Protein AF-A0A4S3JRN7-F1 (afdb_monomer_lite)

Radius of gyration: 18.34 Å; chains: 1; bounding box: 48×34×48 Å

Structure (mmCIF, N/CA/C/O backbone):
data_AF-A0A4S3JRN7-F1
#
_entry.id   AF-A0A4S3JRN7-F1
#
loop_
_atom_site.group_PDB
_atom_site.id
_atom_site.type_symbol
_atom_site.label_atom_id
_atom_site.label_alt_id
_atom_site.label_comp_id
_atom_site.label_asym_id
_atom_site.label_entity_id
_atom_site.label_seq_id
_atom_site.pdbx_PDB_ins_code
_atom_site.Cartn_x
_atom_site.Cartn_y
_atom_site.Cartn_z
_atom_site.occupancy
_atom_site.B_iso_or_equiv
_atom_site.auth_seq_id
_atom_site.auth_comp_id
_atom_site.auth_asym_id
_atom_site.auth_atom_id
_atom_site.pdbx_PDB_model_num
ATOM 1 N N . MET A 1 1 ? 34.286 -11.854 -23.865 1.00 34.09 1 MET A N 1
ATOM 2 C CA . MET A 1 1 ? 32.907 -11.784 -23.334 1.00 34.09 1 MET A CA 1
ATOM 3 C C . MET A 1 1 ? 32.694 -10.374 -22.810 1.00 34.09 1 MET A C 1
ATOM 5 O O . MET A 1 1 ? 33.416 -9.972 -21.913 1.00 34.09 1 MET A O 1
ATOM 9 N N . SER A 1 2 ? 31.825 -9.585 -23.447 1.00 33.41 2 SER A N 1
ATOM 10 C CA . SER A 1 2 ? 31.538 -8.204 -23.035 1.00 33.41 2 SER A CA 1
ATOM 11 C C . SER A 1 2 ? 30.475 -8.234 -21.941 1.00 33.41 2 SER A C 1
ATOM 13 O O . SER A 1 2 ? 29.363 -8.705 -22.177 1.00 33.41 2 SER A O 1
ATOM 15 N N . THR A 1 3 ? 30.829 -7.790 -20.738 1.00 37.88 3 THR A N 1
ATOM 16 C CA . THR A 1 3 ? 29.897 -7.632 -19.620 1.00 37.88 3 THR A CA 1
ATOM 17 C C . THR A 1 3 ? 28.878 -6.562 -20.015 1.00 37.88 3 THR A C 1
ATOM 19 O O . THR A 1 3 ? 29.215 -5.380 -20.106 1.00 37.88 3 THR A O 1
ATOM 22 N N . LYS A 1 4 ? 27.638 -6.956 -20.327 1.00 47.91 4 LYS A N 1
ATOM 23 C CA . LYS A 1 4 ? 26.541 -6.006 -20.550 1.00 47.91 4 LYS A CA 1
ATOM 24 C C . LYS A 1 4 ? 26.228 -5.357 -19.202 1.00 47.91 4 LYS A C 1
ATOM 26 O O . LYS A 1 4 ? 25.629 -5.988 -18.342 1.00 47.91 4 LYS A O 1
ATOM 31 N N . HIS A 1 5 ? 26.691 -4.129 -19.006 1.00 52.06 5 HIS A N 1
ATOM 32 C CA . HIS A 1 5 ? 26.377 -3.351 -17.814 1.00 52.06 5 HIS A CA 1
ATOM 33 C C . HIS A 1 5 ? 24.896 -2.956 -17.908 1.00 52.06 5 HIS A C 1
ATOM 35 O O . HIS A 1 5 ? 24.522 -2.228 -18.831 1.00 52.06 5 HIS A O 1
ATOM 41 N N . LYS A 1 6 ? 24.061 -3.503 -17.019 1.00 58.72 6 LYS A N 1
ATOM 42 C CA . LYS A 1 6 ? 22.670 -3.076 -16.823 1.00 58.72 6 LYS A CA 1
ATOM 43 C C . LYS A 1 6 ? 22.641 -2.026 -15.725 1.00 58.72 6 LYS A C 1
ATOM 45 O O . LYS A 1 6 ? 23.369 -2.151 -14.742 1.00 58.72 6 LYS A O 1
ATOM 50 N N . VAL A 1 7 ? 21.818 -1.005 -15.916 1.00 60.91 7 VAL A N 1
ATOM 51 C CA . VAL A 1 7 ? 21.569 0.024 -14.906 1.00 60.91 7 VAL A CA 1
ATOM 52 C C . VAL A 1 7 ? 20.223 -0.291 -14.270 1.00 60.91 7 VAL A C 1
ATOM 54 O O . VAL A 1 7 ? 19.257 -0.555 -14.984 1.00 60.91 7 VAL A O 1
ATOM 57 N N . ILE A 1 8 ? 20.173 -0.307 -12.941 1.00 55.31 8 ILE A N 1
ATOM 58 C CA . ILE A 1 8 ? 18.922 -0.444 -12.195 1.00 55.31 8 ILE A CA 1
ATOM 59 C C . ILE A 1 8 ? 18.670 0.870 -11.495 1.00 55.31 8 ILE A C 1
ATOM 61 O O . ILE A 1 8 ? 19.559 1.388 -10.816 1.00 55.31 8 ILE A O 1
ATOM 65 N N . GLU A 1 9 ? 17.449 1.358 -11.621 1.00 60.16 9 GLU A N 1
ATOM 66 C CA . GLU A 1 9 ? 16.966 2.475 -10.833 1.00 60.16 9 GLU A CA 1
ATOM 67 C C . GLU A 1 9 ? 15.867 2.001 -9.884 1.00 60.16 9 GLU A C 1
ATOM 69 O O . GLU A 1 9 ? 14.934 1.298 -10.287 1.00 60.16 9 GLU A O 1
ATOM 74 N N . VAL A 1 10 ? 16.018 2.359 -8.608 1.00 54.06 10 VAL A N 1
ATOM 75 C CA . VAL A 1 10 ? 15.063 2.036 -7.548 1.00 54.06 10 VAL A CA 1
ATOM 76 C C . VAL A 1 10 ? 14.082 3.189 -7.416 1.00 54.06 10 VAL A C 1
ATOM 78 O O . VAL A 1 10 ? 14.454 4.278 -6.989 1.00 54.06 10 VAL A O 1
ATOM 81 N N . VAL A 1 11 ? 12.824 2.929 -7.757 1.00 55.06 11 VAL A N 1
ATOM 82 C CA . VAL A 1 11 ? 11.706 3.857 -7.597 1.00 55.06 11 VAL A CA 1
ATOM 83 C C . VAL A 1 11 ? 10.932 3.421 -6.353 1.00 55.06 11 VAL A C 1
ATOM 85 O O . VAL A 1 11 ? 10.201 2.432 -6.370 1.00 55.06 11 VAL A O 1
ATOM 88 N N . GLY A 1 12 ? 11.148 4.106 -5.231 1.00 43.53 12 GLY A N 1
ATOM 89 C CA . GLY A 1 12 ? 10.505 3.774 -3.957 1.00 43.53 12 GLY A CA 1
ATOM 90 C C . GLY A 1 12 ? 9.258 4.610 -3.683 1.00 43.53 12 GLY A C 1
ATOM 91 O O . GLY A 1 12 ? 9.249 5.808 -3.948 1.00 43.53 12 GLY A O 1
ATOM 92 N N . ALA A 1 13 ? 8.249 4.015 -3.040 1.00 40.41 13 ALA A N 1
ATOM 93 C CA . ALA A 1 13 ? 7.099 4.740 -2.483 1.00 40.41 13 ALA A CA 1
ATOM 94 C C . ALA A 1 13 ? 7.470 5.741 -1.360 1.00 40.41 13 ALA A C 1
ATOM 96 O O . ALA A 1 13 ? 6.636 6.535 -0.933 1.00 40.41 13 ALA A O 1
ATOM 97 N N . THR A 1 14 ? 8.713 5.722 -0.867 1.00 35.91 14 THR A N 1
ATOM 98 C CA . THR A 1 14 ? 9.258 6.740 0.046 1.00 35.91 14 THR A CA 1
ATOM 99 C C . THR A 1 14 ? 9.708 8.011 -0.669 1.00 35.91 14 THR A C 1
ATOM 101 O O . THR A 1 14 ? 9.800 9.053 -0.023 1.00 35.91 14 THR A O 1
ATOM 104 N N . ASP A 1 15 ? 9.948 7.955 -1.983 1.00 37.47 15 ASP A N 1
ATOM 105 C CA . ASP A 1 15 ? 10.146 9.134 -2.822 1.00 37.47 15 ASP A CA 1
ATOM 106 C C . ASP A 1 15 ? 8.849 9.423 -3.573 1.00 37.47 15 ASP A C 1
ATOM 108 O O . ASP A 1 15 ? 8.682 9.199 -4.770 1.00 37.47 15 ASP A O 1
ATOM 112 N N . ILE A 1 16 ? 7.889 9.905 -2.794 1.00 38.50 16 ILE A N 1
ATOM 113 C CA . ILE A 1 16 ? 6.577 10.376 -3.217 1.00 38.50 16 ILE A CA 1
ATOM 11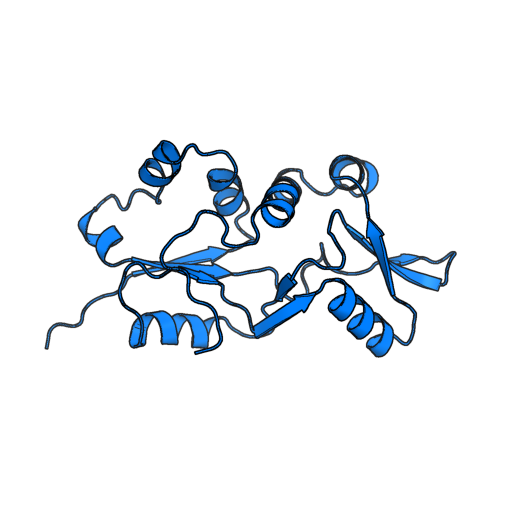4 C C . ILE A 1 16 ? 6.646 11.294 -4.449 1.00 38.50 16 ILE A C 1
ATOM 116 O O . ILE A 1 16 ? 5.719 11.296 -5.253 1.00 38.50 16 ILE A O 1
ATOM 120 N N . LYS A 1 17 ? 7.759 12.009 -4.674 1.00 31.72 17 LYS A N 1
ATOM 121 C CA . LYS A 1 17 ? 7.954 12.806 -5.892 1.00 31.72 17 LYS A CA 1
ATOM 122 C C . LYS A 1 17 ? 7.973 11.957 -7.162 1.00 31.72 17 LYS A C 1
ATOM 124 O O . LYS A 1 17 ? 7.450 12.419 -8.165 1.00 31.72 17 LYS A O 1
ATOM 129 N N . GLY A 1 18 ? 8.503 10.734 -7.125 1.00 37.06 18 GLY A N 1
ATOM 130 C CA . GLY A 1 18 ? 8.520 9.816 -8.270 1.00 37.06 18 GLY A CA 1
ATOM 131 C C . GLY A 1 18 ? 7.151 9.214 -8.606 1.00 37.06 18 GLY A C 1
ATOM 132 O O . GLY A 1 18 ? 6.898 8.888 -9.766 1.00 37.06 18 GLY A O 1
ATOM 133 N N . LEU A 1 19 ? 6.255 9.105 -7.617 1.00 35.16 19 LEU A N 1
ATOM 134 C CA . LEU A 1 19 ? 4.866 8.673 -7.820 1.00 35.16 19 LEU A CA 1
ATOM 135 C C . LEU A 1 19 ? 3.962 9.854 -8.230 1.00 35.16 19 LEU A C 1
ATOM 137 O O . LEU A 1 19 ? 3.162 9.731 -9.154 1.00 35.16 19 LEU A O 1
ATOM 141 N N . LEU A 1 20 ? 4.149 11.020 -7.599 1.00 33.53 20 LEU A N 1
ATOM 142 C CA . LEU A 1 20 ? 3.436 12.273 -7.880 1.00 33.53 20 LEU A CA 1
ATOM 143 C C . LEU A 1 20 ? 3.724 12.846 -9.269 1.00 33.53 20 LEU A C 1
ATOM 145 O O . LEU A 1 20 ? 2.812 13.365 -9.904 1.00 33.53 20 LEU A O 1
ATOM 149 N N . PHE A 1 21 ? 4.964 12.745 -9.764 1.00 32.78 21 PHE A N 1
ATOM 150 C CA . PHE A 1 21 ? 5.308 13.224 -11.111 1.00 32.78 21 PHE A CA 1
ATOM 151 C C . PHE A 1 21 ? 4.545 12.477 -12.214 1.00 32.78 21 PHE A C 1
ATOM 153 O O . PHE A 1 21 ? 4.363 13.008 -13.303 1.00 32.78 21 PHE A O 1
ATOM 160 N N . ARG A 1 22 ? 4.086 11.248 -11.944 1.00 41.66 22 ARG A N 1
ATOM 161 C CA . ARG A 1 22 ? 3.496 10.359 -12.956 1.00 41.66 22 ARG A CA 1
ATOM 162 C C . ARG A 1 22 ? 1.969 10.330 -12.949 1.00 41.66 22 ARG A C 1
ATOM 164 O O . ARG A 1 22 ? 1.385 9.988 -13.967 1.00 41.66 22 ARG A O 1
ATOM 171 N N . ALA A 1 23 ? 1.328 10.742 -11.855 1.00 34.50 23 ALA A N 1
ATOM 172 C CA . ALA A 1 23 ? -0.133 10.761 -11.725 1.00 34.50 23 ALA A CA 1
ATOM 173 C C . ALA A 1 23 ? -0.820 11.968 -12.411 1.00 34.50 23 ALA A C 1
ATOM 175 O O . ALA A 1 23 ? -2.044 12.059 -12.395 1.00 34.50 23 ALA A O 1
ATOM 176 N N . GLY A 1 24 ? -0.058 12.892 -13.014 1.00 33.66 24 GLY A N 1
ATOM 177 C CA . GLY A 1 24 ? -0.583 14.087 -13.696 1.00 33.66 24 GLY A CA 1
ATOM 178 C C . GLY A 1 24 ? -0.009 14.347 -15.092 1.00 33.66 24 GLY A C 1
ATOM 179 O O . GLY A 1 24 ? -0.160 15.453 -15.607 1.00 33.66 24 GLY A O 1
ATOM 180 N N . ALA A 1 25 ? 0.675 13.374 -15.691 1.00 29.92 25 ALA A N 1
ATOM 181 C CA . ALA A 1 25 ? 1.346 13.534 -16.974 1.00 29.92 25 ALA A CA 1
ATOM 182 C C . ALA A 1 25 ? 0.490 12.968 -18.122 1.00 29.92 25 ALA A C 1
ATOM 184 O O . ALA A 1 25 ? 0.142 11.789 -18.109 1.00 29.92 25 ALA A O 1
ATOM 185 N N . ASP A 1 26 ? 0.199 13.804 -19.129 1.00 31.61 26 ASP A N 1
ATOM 186 C CA . ASP A 1 26 ? -0.114 13.355 -20.496 1.00 31.61 26 ASP A CA 1
ATOM 187 C C . ASP A 1 26 ? 0.899 12.270 -20.918 1.00 31.61 26 ASP A C 1
ATOM 189 O O . ASP A 1 26 ? 2.066 12.333 -20.520 1.00 31.61 26 ASP A O 1
ATOM 193 N N . GLU A 1 27 ? 0.513 11.308 -21.762 1.00 36.59 27 GLU A N 1
ATOM 194 C CA . GLU A 1 27 ? 1.453 10.312 -22.323 1.00 36.59 27 GLU A CA 1
ATOM 195 C C . GLU A 1 27 ? 2.719 10.976 -22.921 1.00 36.59 27 GLU A C 1
ATOM 197 O O . GLU A 1 27 ? 3.823 10.450 -22.785 1.00 36.59 27 GLU A O 1
ATOM 202 N N . GLU A 1 28 ? 2.597 12.193 -23.473 1.00 32.84 28 GLU A N 1
ATOM 203 C CA . GLU A 1 28 ? 3.723 13.014 -23.958 1.00 32.84 28 GLU A CA 1
ATOM 204 C C . GLU A 1 28 ? 4.667 13.534 -22.850 1.00 32.84 28 GLU A C 1
ATOM 206 O O . GLU A 1 28 ? 5.851 13.779 -23.101 1.00 32.84 28 GLU A O 1
ATOM 211 N N . ALA A 1 29 ? 4.180 13.719 -21.622 1.00 30.06 29 ALA A N 1
ATOM 212 C CA . ALA A 1 29 ? 4.989 14.120 -20.470 1.00 30.06 29 ALA A CA 1
ATOM 213 C C . ALA A 1 29 ? 5.689 12.913 -19.813 1.00 30.06 29 ALA A C 1
ATOM 215 O O . ALA A 1 29 ? 6.834 13.039 -19.375 1.00 30.06 29 ALA A O 1
ATOM 216 N N . LEU A 1 30 ? 5.072 11.724 -19.852 1.00 35.34 30 LEU A N 1
ATOM 217 C CA . LEU A 1 30 ? 5.679 10.455 -19.417 1.00 35.34 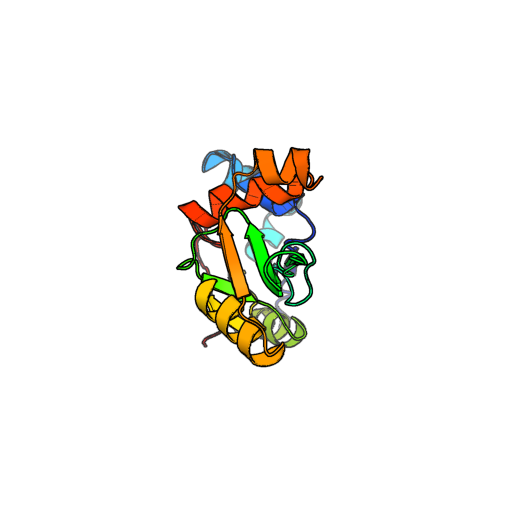30 LEU A CA 1
ATOM 218 C C . LEU A 1 30 ? 6.905 10.060 -20.262 1.00 35.34 30 LEU A C 1
ATOM 220 O O . LEU A 1 30 ? 7.886 9.556 -19.710 1.00 35.34 30 LEU A O 1
ATOM 224 N N . GLU A 1 31 ? 6.904 10.342 -21.570 1.00 35.91 31 GLU A N 1
ATOM 225 C CA . GLU A 1 31 ? 8.091 10.166 -22.425 1.00 35.91 31 GLU A CA 1
ATOM 226 C C . GLU A 1 31 ? 9.165 11.251 -22.209 1.00 35.91 31 GLU A C 1
ATOM 228 O O . GLU A 1 31 ? 10.355 10.990 -22.409 1.00 35.91 31 GLU A O 1
ATOM 233 N N . ARG A 1 32 ? 8.781 12.460 -21.769 1.00 35.62 32 ARG A N 1
ATOM 234 C CA . ARG A 1 32 ? 9.721 13.566 -21.492 1.00 35.62 32 ARG A CA 1
ATOM 235 C C . ARG A 1 32 ? 10.411 13.476 -20.134 1.00 35.62 32 ARG A C 1
ATOM 237 O O . ARG A 1 32 ? 11.480 14.068 -19.989 1.00 35.62 32 ARG A O 1
ATOM 244 N N . GLU A 1 33 ? 9.827 12.767 -19.169 1.00 38.75 33 GLU A N 1
ATOM 245 C CA . GLU A 1 33 ? 10.287 12.742 -17.773 1.00 38.75 33 GLU A CA 1
ATOM 246 C C . GLU A 1 33 ? 10.505 11.328 -17.213 1.00 38.75 33 GLU A C 1
ATOM 248 O O . GLU A 1 33 ? 10.471 11.093 -16.002 1.00 38.75 33 GLU A O 1
ATOM 253 N N . ALA A 1 34 ? 10.896 10.378 -18.072 1.00 43.91 34 ALA A N 1
ATOM 254 C CA . ALA A 1 34 ? 11.973 9.490 -17.633 1.00 43.91 34 ALA A CA 1
ATOM 255 C C . ALA A 1 34 ? 13.080 10.401 -17.066 1.00 43.91 34 ALA A C 1
ATOM 257 O O . ALA A 1 34 ? 13.346 11.429 -17.705 1.00 43.91 34 ALA A O 1
ATOM 258 N N . PRO A 1 35 ? 13.699 10.103 -15.899 1.00 44.84 35 PRO A N 1
ATOM 259 C CA . PRO A 1 35 ? 14.836 10.897 -15.438 1.00 44.84 35 PRO A CA 1
ATOM 260 C C . PRO A 1 35 ? 15.725 11.050 -16.659 1.00 44.84 35 PRO A C 1
ATOM 262 O O . PRO A 1 35 ? 15.932 10.033 -17.338 1.00 44.84 35 PRO A O 1
ATOM 265 N N . PRO A 1 36 ? 16.115 12.276 -17.055 1.00 44.81 36 PRO A N 1
ATOM 266 C CA . PRO A 1 36 ? 16.926 12.424 -18.233 1.00 44.81 36 PRO A CA 1
ATOM 267 C C . PRO A 1 36 ? 18.173 11.633 -17.896 1.00 44.81 36 PRO A C 1
ATOM 269 O O . PRO A 1 36 ? 19.050 12.090 -17.167 1.00 44.81 36 PRO A O 1
ATOM 272 N N . PHE A 1 37 ? 18.253 10.403 -18.397 1.00 52.03 37 PHE A N 1
ATOM 273 C CA . PHE A 1 37 ? 19.526 9.810 -18.641 1.00 52.03 37 PHE A CA 1
ATOM 274 C C . PHE A 1 37 ? 20.088 10.827 -19.607 1.00 52.03 37 PHE A C 1
ATOM 276 O O . PHE A 1 37 ? 19.723 10.852 -20.782 1.00 52.03 37 PHE A O 1
ATOM 283 N N . GLU A 1 38 ? 20.947 11.702 -19.087 1.00 51.91 38 GLU A N 1
ATOM 284 C CA . GLU A 1 38 ? 21.663 12.708 -19.867 1.00 51.91 38 GLU A CA 1
ATOM 285 C C . GLU A 1 38 ? 22.389 12.032 -21.054 1.00 51.91 38 GLU A C 1
ATOM 287 O O . GLU A 1 38 ? 22.852 12.680 -21.987 1.00 51.91 38 GLU A O 1
ATOM 292 N N . GLN A 1 39 ? 22.433 10.693 -21.039 1.00 58.38 39 GLN A N 1
ATOM 293 C CA . GLN A 1 39 ? 22.840 9.775 -22.079 1.00 58.38 39 GLN A CA 1
ATOM 294 C C . GLN A 1 39 ? 21.682 8.827 -22.496 1.00 58.38 39 GLN A C 1
ATOM 296 O O . GLN A 1 39 ? 21.471 7.794 -21.855 1.00 58.38 39 GLN A O 1
ATOM 301 N N . PRO A 1 40 ? 21.010 9.066 -23.638 1.00 67.44 40 PRO A N 1
ATOM 302 C CA . PRO A 1 40 ? 19.972 8.183 -24.202 1.00 67.44 40 PRO A CA 1
ATOM 303 C C . PRO A 1 40 ? 20.416 6.727 -24.440 1.00 67.44 40 PRO A C 1
ATOM 305 O O . PRO A 1 40 ? 19.609 5.809 -24.527 1.00 67.44 40 PRO A O 1
ATOM 308 N N . ALA A 1 41 ? 21.724 6.483 -24.532 1.00 70.31 41 ALA A N 1
ATOM 309 C CA . ALA A 1 41 ? 22.274 5.134 -24.637 1.00 70.31 41 ALA A CA 1
ATOM 310 C C . ALA A 1 41 ? 22.176 4.325 -23.325 1.00 70.31 41 ALA A C 1
ATOM 312 O O . ALA A 1 41 ? 22.299 3.097 -23.357 1.00 70.31 41 ALA A O 1
ATOM 313 N N . LEU A 1 42 ? 21.999 4.993 -22.177 1.00 65.81 42 LEU A N 1
ATOM 314 C CA . LEU A 1 42 ? 21.817 4.359 -20.869 1.00 65.81 42 LEU A CA 1
ATOM 315 C C . LEU A 1 42 ? 20.352 4.021 -20.596 1.00 65.81 42 LEU A C 1
ATOM 317 O O . LEU A 1 42 ? 20.095 2.951 -20.051 1.00 65.81 42 LEU A O 1
ATOM 321 N N . SER A 1 43 ? 19.403 4.850 -21.045 1.00 66.94 43 SER A N 1
ATOM 322 C CA . SER A 1 43 ? 17.968 4.565 -20.887 1.00 66.94 43 SER A CA 1
ATOM 323 C C . SER A 1 43 ? 17.564 3.266 -21.592 1.00 66.94 43 SER A C 1
ATOM 325 O O . SER A 1 43 ? 16.827 2.460 -21.038 1.00 66.94 43 SER A O 1
ATOM 327 N N . GLN A 1 44 ? 18.160 2.977 -22.754 1.00 75.25 44 GLN A N 1
ATOM 328 C CA . GLN A 1 44 ? 17.973 1.710 -23.480 1.00 75.25 44 GLN A CA 1
ATOM 329 C C . GLN A 1 44 ? 18.533 0.475 -22.747 1.00 75.25 44 GLN A C 1
ATOM 331 O O . GLN A 1 44 ? 18.311 -0.658 -23.173 1.00 75.25 44 GLN A O 1
ATOM 336 N N . LYS A 1 45 ? 19.309 0.673 -21.676 1.00 80.81 45 LYS A N 1
ATOM 337 C CA . LYS A 1 45 ? 19.915 -0.387 -20.854 1.00 80.81 45 LYS A CA 1
ATOM 338 C C . LYS A 1 45 ? 19.363 -0.415 -19.426 1.00 80.81 45 LYS A C 1
ATOM 340 O O . LYS A 1 45 ? 19.849 -1.217 -18.622 1.00 80.81 45 LYS A O 1
ATOM 345 N N . ALA A 1 46 ? 18.403 0.454 -19.122 1.00 80.69 46 ALA A N 1
ATOM 346 C CA . ALA A 1 46 ? 17.840 0.609 -17.796 1.00 80.69 46 ALA A CA 1
ATOM 347 C C . ALA A 1 46 ? 16.647 -0.325 -17.590 1.00 80.69 46 ALA A C 1
ATOM 349 O O . ALA A 1 46 ? 15.839 -0.522 -18.496 1.00 80.69 46 ALA A O 1
ATOM 350 N N . SER A 1 47 ? 16.535 -0.865 -16.384 1.00 86.31 47 SER A N 1
ATOM 351 C CA . SER A 1 47 ? 15.314 -1.486 -15.870 1.00 86.31 47 SER A CA 1
ATOM 352 C C . SER A 1 47 ? 14.946 -0.809 -14.552 1.00 86.31 47 SER A C 1
ATOM 354 O O . SER A 1 47 ? 15.820 -0.300 -13.844 1.00 86.31 47 SER A O 1
ATOM 356 N N . PHE A 1 48 ? 13.658 -0.800 -14.221 1.00 85.06 48 PHE A N 1
ATOM 357 C CA . PHE A 1 48 ? 13.134 -0.082 -13.061 1.00 85.06 48 PHE A CA 1
ATOM 358 C C . PHE A 1 48 ? 12.528 -1.057 -12.067 1.00 85.06 48 PHE A C 1
ATOM 360 O O . PHE A 1 48 ? 11.779 -1.952 -12.455 1.00 85.06 48 PHE A O 1
ATOM 367 N N . ILE A 1 49 ? 12.819 -0.857 -10.788 1.00 85.88 49 ILE A N 1
ATOM 368 C CA . ILE 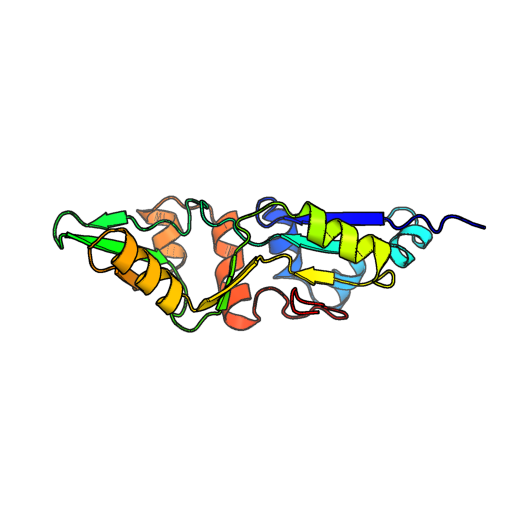A 1 49 ? 12.163 -1.579 -9.702 1.00 85.88 49 ILE A CA 1
ATOM 369 C C . ILE A 1 49 ? 11.284 -0.608 -8.915 1.00 85.88 49 ILE A C 1
ATOM 371 O O . ILE A 1 49 ? 11.743 0.450 -8.497 1.00 85.88 49 ILE A O 1
ATOM 375 N N . TYR A 1 50 ? 10.020 -0.972 -8.744 1.00 86.75 50 TYR A N 1
ATOM 376 C CA . TYR A 1 50 ? 8.996 -0.229 -8.024 1.00 86.75 50 TYR A CA 1
ATOM 377 C C . TYR A 1 50 ? 8.813 -0.898 -6.674 1.00 86.75 50 TYR A C 1
ATOM 379 O O . TYR A 1 50 ? 8.344 -2.034 -6.602 1.00 86.75 50 TYR A O 1
ATOM 387 N N . VAL A 1 51 ? 9.228 -0.215 -5.612 1.00 86.25 51 VAL A N 1
ATOM 388 C CA . VAL A 1 51 ? 9.186 -0.767 -4.258 1.00 86.25 51 VAL A CA 1
ATOM 389 C C . VAL A 1 51 ? 7.903 -0.290 -3.572 1.00 86.25 51 VAL A C 1
ATOM 391 O O . VAL A 1 51 ? 7.759 0.916 -3.333 1.00 86.25 51 VAL A O 1
ATOM 394 N N . PRO A 1 52 ? 6.964 -1.204 -3.273 1.00 83.75 52 PRO A N 1
ATOM 395 C CA . PRO A 1 52 ? 5.722 -0.883 -2.598 1.00 83.75 52 PRO A CA 1
ATOM 396 C C . PRO A 1 52 ? 5.971 -0.553 -1.116 1.00 83.75 52 PRO A C 1
ATOM 398 O O . PRO A 1 52 ? 7.092 -0.688 -0.612 1.00 83.75 52 PRO A O 1
ATOM 401 N N . PRO A 1 53 ? 4.932 -0.120 -0.382 1.00 79.12 53 PRO A N 1
ATOM 402 C CA . PRO A 1 53 ? 5.007 0.025 1.064 1.00 79.12 53 PRO A CA 1
ATOM 403 C C . PRO A 1 53 ? 5.504 -1.251 1.757 1.00 79.12 53 PRO A C 1
ATOM 405 O O . PRO A 1 53 ? 5.098 -2.364 1.419 1.00 79.12 53 PRO A O 1
ATOM 408 N N . ASN A 1 54 ? 6.354 -1.082 2.771 1.00 81.12 54 ASN A N 1
ATOM 409 C CA . ASN A 1 54 ? 6.707 -2.185 3.658 1.00 81.12 54 ASN A CA 1
ATOM 410 C C . ASN A 1 54 ? 5.578 -2.470 4.661 1.00 81.12 54 ASN A C 1
ATOM 412 O O . ASN A 1 54 ? 4.755 -1.600 4.961 1.00 81.12 54 ASN A O 1
ATOM 416 N N . ALA A 1 55 ? 5.559 -3.683 5.217 1.00 80.06 55 ALA A N 1
ATOM 417 C CA . ALA A 1 55 ? 4.531 -4.113 6.173 1.00 80.06 55 ALA A CA 1
ATOM 418 C C . ALA A 1 55 ? 4.461 -3.265 7.461 1.00 80.06 55 ALA A C 1
ATOM 420 O O . ALA A 1 55 ? 3.475 -3.322 8.194 1.00 80.06 55 ALA A O 1
ATOM 421 N N . THR A 1 56 ? 5.506 -2.488 7.754 1.00 81.62 56 THR A N 1
ATOM 422 C CA . THR A 1 56 ? 5.604 -1.620 8.934 1.00 81.62 56 THR A CA 1
ATOM 423 C C . THR A 1 56 ? 5.325 -0.149 8.622 1.00 81.62 56 THR A C 1
ATOM 425 O O . THR A 1 56 ? 5.516 0.700 9.495 1.00 81.62 56 THR A O 1
ATOM 428 N N . ASN A 1 57 ? 4.862 0.171 7.409 1.00 82.75 57 ASN A N 1
ATOM 429 C CA . ASN A 1 57 ? 4.581 1.540 7.005 1.00 82.75 57 ASN A CA 1
ATOM 430 C C . ASN A 1 57 ? 3.468 2.125 7.899 1.00 82.75 57 ASN A C 1
ATOM 432 O O . ASN A 1 57 ? 2.353 1.596 7.896 1.00 82.75 57 ASN A O 1
ATOM 436 N N . PRO A 1 58 ? 3.734 3.230 8.626 1.00 82.62 58 PRO A N 1
ATOM 437 C CA . PRO A 1 58 ? 2.785 3.821 9.567 1.00 82.62 58 PRO A CA 1
ATOM 438 C C . PRO A 1 58 ? 1.426 4.180 8.967 1.00 82.62 58 PRO A C 1
ATOM 440 O O . PRO A 1 58 ? 0.433 4.140 9.685 1.00 82.62 58 PRO A O 1
ATOM 443 N N . LEU A 1 59 ? 1.369 4.503 7.668 1.00 83.69 59 LEU A N 1
ATOM 444 C CA . LEU A 1 59 ? 0.114 4.810 6.982 1.00 83.69 59 LEU A CA 1
ATOM 445 C C . LEU A 1 59 ? -0.855 3.622 7.027 1.00 83.69 59 LEU A C 1
ATOM 447 O O . LEU A 1 59 ? -2.056 3.814 7.170 1.00 83.69 59 LEU A O 1
ATOM 451 N N . PHE A 1 60 ? -0.332 2.398 6.949 1.00 84.50 60 PHE A N 1
ATOM 452 C CA . PHE A 1 60 ? -1.119 1.168 6.889 1.00 84.50 60 PHE A CA 1
ATOM 453 C C . PHE A 1 60 ? -1.183 0.433 8.233 1.00 84.50 60 PHE A C 1
ATOM 455 O O . PHE A 1 60 ? -1.609 -0.717 8.274 1.00 84.50 60 PHE A O 1
ATOM 462 N N . LEU A 1 61 ? -0.780 1.065 9.342 1.00 87.50 61 LEU A N 1
ATOM 463 C CA . LEU A 1 61 ? -0.926 0.478 10.674 1.00 87.50 61 LEU A CA 1
ATOM 464 C C . LEU A 1 61 ? -2.286 0.841 11.287 1.00 87.50 61 LEU A C 1
ATOM 466 O O . LEU A 1 61 ? -2.688 2.007 11.258 1.00 87.50 61 LEU A O 1
ATOM 470 N N . PRO A 1 62 ? -3.002 -0.122 11.892 1.00 91.00 62 PRO A N 1
ATOM 471 C CA . PRO A 1 62 ? -4.280 0.169 12.512 1.00 91.00 62 PRO A CA 1
ATOM 472 C C . PRO A 1 62 ? -4.110 0.900 13.843 1.00 91.00 62 PRO A C 1
ATOM 474 O O . PRO A 1 62 ? -3.201 0.623 14.627 1.00 91.00 62 PRO A O 1
ATOM 477 N N . THR A 1 63 ? -5.070 1.762 14.162 1.00 90.81 63 THR A N 1
ATOM 478 C CA . THR A 1 63 ? -5.171 2.396 15.481 1.00 90.81 63 THR A CA 1
ATOM 479 C C . THR A 1 63 ? -6.165 1.639 16.355 1.00 90.81 63 THR A C 1
ATOM 481 O O . THR A 1 63 ? -7.227 1.226 15.891 1.00 90.81 63 THR A O 1
ATOM 484 N N . LEU A 1 64 ? -5.846 1.440 17.638 1.00 91.56 64 LEU A N 1
ATOM 485 C CA . LEU A 1 64 ? -6.801 0.865 18.585 1.00 91.56 64 LEU A CA 1
ATOM 486 C C . LEU A 1 64 ? -7.828 1.927 18.991 1.00 91.56 64 LEU A C 1
ATOM 488 O O . LEU A 1 64 ? -7.495 2.894 19.677 1.00 91.56 64 LEU A O 1
ATOM 492 N N . ASN A 1 65 ? -9.090 1.710 18.640 1.00 91.69 65 ASN A N 1
ATOM 493 C CA . ASN A 1 65 ? -10.185 2.542 19.111 1.00 91.69 65 ASN A CA 1
ATOM 494 C C . ASN A 1 65 ? -10.581 2.117 20.533 1.00 91.69 65 ASN A C 1
ATOM 496 O O . ASN A 1 65 ? -11.128 1.034 20.751 1.00 91.69 65 ASN A O 1
ATOM 500 N N . ALA A 1 66 ? -10.310 2.976 21.517 1.00 91.44 66 ALA A N 1
ATOM 501 C CA . ALA A 1 66 ? -10.573 2.685 22.927 1.00 91.44 66 ALA A CA 1
ATOM 502 C C . ALA A 1 66 ? -12.069 2.528 23.257 1.00 91.44 66 ALA A C 1
ATOM 504 O O . ALA A 1 66 ? -12.410 1.804 24.189 1.00 91.44 66 ALA A O 1
ATOM 505 N N . ALA A 1 67 ? -12.960 3.172 22.497 1.00 92.56 67 ALA A N 1
ATOM 506 C CA . ALA A 1 67 ? -14.401 3.097 22.727 1.00 92.56 67 ALA A CA 1
ATOM 507 C C . ALA A 1 67 ? -15.000 1.777 22.225 1.00 92.56 67 ALA A C 1
ATOM 509 O O . ALA A 1 67 ? -15.899 1.224 22.854 1.00 92.56 67 ALA A O 1
ATOM 510 N N . THR A 1 68 ? -14.506 1.263 21.095 1.00 89.62 68 THR A N 1
ATOM 511 C CA . THR A 1 68 ? -15.018 0.025 20.483 1.00 89.62 68 THR A CA 1
ATOM 512 C C . THR A 1 68 ? -14.185 -1.207 20.839 1.00 89.62 68 THR A C 1
ATOM 514 O O . THR A 1 68 ? -14.655 -2.334 20.677 1.00 89.62 68 THR A O 1
ATOM 517 N N . GLY A 1 69 ? -12.951 -1.009 21.310 1.00 90.88 69 GLY A N 1
ATOM 518 C CA . GLY A 1 69 ? -11.975 -2.064 21.575 1.00 90.88 69 GLY A CA 1
ATOM 519 C C . GLY A 1 69 ? -11.423 -2.734 20.311 1.00 90.88 69 GLY A C 1
ATOM 520 O O . GLY A 1 69 ? -10.809 -3.795 20.422 1.00 90.88 69 GLY A O 1
ATOM 521 N N . ARG A 1 70 ? -11.655 -2.154 19.126 1.00 92.44 70 ARG A N 1
ATOM 522 C CA . ARG A 1 70 ? -11.288 -2.721 17.818 1.00 92.44 70 ARG A CA 1
ATOM 523 C C . ARG A 1 70 ? -10.113 -1.981 17.196 1.00 92.44 70 ARG A C 1
ATOM 525 O O . ARG A 1 70 ? -9.903 -0.801 17.467 1.00 92.44 70 ARG A O 1
ATOM 532 N N . TYR A 1 71 ? -9.378 -2.684 16.346 1.00 94.56 71 TYR A N 1
ATOM 533 C CA . TYR A 1 71 ? -8.377 -2.073 15.482 1.00 94.56 71 TYR A CA 1
ATOM 534 C C . TYR A 1 71 ? -9.056 -1.452 14.261 1.00 94.56 71 TYR A C 1
ATOM 536 O O . TYR A 1 71 ? -9.890 -2.087 13.616 1.00 94.56 71 TYR A O 1
ATOM 544 N N . GLU A 1 72 ? -8.713 -0.208 13.951 1.00 93.94 72 GLU A N 1
ATOM 545 C CA . GLU A 1 72 ? -9.289 0.553 12.847 1.00 93.94 72 GLU A CA 1
ATOM 546 C C . GLU A 1 72 ? -8.180 0.997 11.892 1.00 93.94 72 GLU A C 1
ATOM 548 O O . GLU A 1 72 ? -7.261 1.722 12.274 1.00 93.94 72 GLU A O 1
ATOM 553 N N . PHE A 1 73 ? -8.275 0.541 10.646 1.00 92.69 73 PHE A N 1
ATOM 554 C CA . PHE A 1 73 ? -7.512 1.060 9.518 1.00 92.69 73 PHE A CA 1
ATOM 555 C C . PHE A 1 73 ? -8.298 2.241 8.958 1.00 92.69 73 PHE A C 1
ATOM 557 O O . PHE A 1 73 ? -9.393 2.043 8.436 1.00 92.69 73 PHE A O 1
ATOM 564 N N . ILE A 1 74 ? -7.794 3.463 9.115 1.00 92.81 74 ILE A N 1
ATOM 565 C CA . ILE A 1 74 ? -8.503 4.679 8.698 1.00 92.81 74 ILE A CA 1
ATOM 566 C C . ILE A 1 74 ? -7.852 5.190 7.417 1.00 92.81 74 ILE A C 1
ATOM 568 O O . ILE A 1 74 ? -6.853 5.904 7.460 1.00 92.81 74 ILE A O 1
ATOM 572 N N . LEU A 1 75 ? -8.382 4.755 6.278 1.00 90.50 75 LEU A N 1
ATOM 573 C CA . LEU A 1 75 ? -7.747 4.915 4.972 1.00 90.50 75 LEU A CA 1
ATOM 574 C C . LEU A 1 75 ? -8.790 5.167 3.890 1.00 90.50 75 LEU A C 1
ATOM 576 O O . LEU A 1 75 ? -9.903 4.653 3.961 1.00 90.50 75 LEU A O 1
ATOM 580 N N . ARG A 1 76 ? -8.402 5.890 2.841 1.00 90.06 76 ARG A N 1
ATOM 581 C CA . ARG A 1 76 ? -9.141 5.916 1.579 1.00 90.06 76 ARG A CA 1
ATOM 582 C C . ARG A 1 76 ? -8.685 4.742 0.719 1.00 90.06 76 ARG A C 1
ATOM 584 O O . ARG A 1 76 ? -7.791 4.926 -0.091 1.00 90.06 76 ARG A O 1
ATOM 591 N N . LEU A 1 77 ? -9.246 3.553 0.919 1.00 87.88 77 LEU A N 1
ATOM 592 C CA . LEU A 1 77 ? -8.990 2.368 0.091 1.00 87.88 77 LEU A CA 1
ATOM 593 C C . LEU A 1 77 ? -10.267 1.529 -0.018 1.00 87.88 77 LEU A C 1
ATOM 595 O O . LEU A 1 77 ? -11.082 1.533 0.903 1.00 87.88 77 LEU A O 1
ATOM 599 N N . SER A 1 78 ? -10.406 0.769 -1.106 1.00 87.25 78 SER A N 1
ATOM 600 C CA . SER A 1 78 ? -11.394 -0.313 -1.175 1.00 87.25 78 SER A CA 1
ATOM 601 C C . SER A 1 78 ? -10.868 -1.552 -0.449 1.00 87.25 78 SER A C 1
ATOM 603 O O . SER A 1 78 ? -9.666 -1.812 -0.442 1.00 87.25 78 SER A O 1
ATOM 605 N N . LYS A 1 79 ? -11.773 -2.347 0.125 1.00 89.50 79 LYS A N 1
ATOM 606 C CA . LYS A 1 79 ? -11.447 -3.650 0.727 1.00 89.50 79 LYS A CA 1
ATOM 607 C 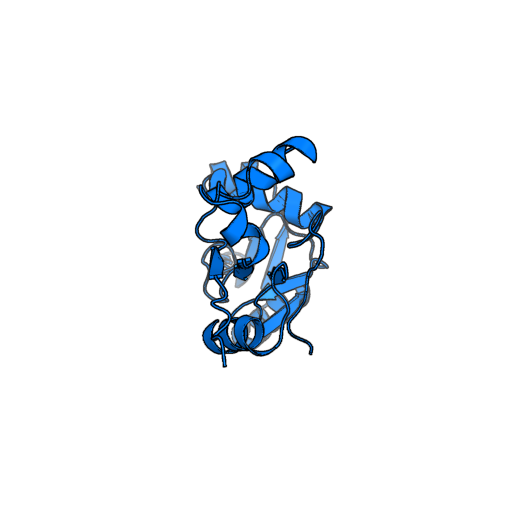C . LYS A 1 79 ? -10.893 -4.660 -0.275 1.00 89.50 79 LYS A C 1
ATOM 609 O O . LYS A 1 79 ? -10.066 -5.486 0.099 1.00 89.50 79 LYS A O 1
ATOM 614 N N . ASP A 1 80 ? -11.347 -4.549 -1.518 1.00 90.75 80 ASP A N 1
ATOM 615 C CA . ASP A 1 80 ? -11.006 -5.461 -2.609 1.00 90.75 80 ASP A CA 1
ATOM 616 C C . ASP A 1 80 ? -9.727 -5.028 -3.343 1.00 90.75 80 ASP A C 1
ATOM 618 O O . ASP A 1 80 ? -9.332 -5.660 -4.317 1.00 90.75 80 ASP A O 1
ATOM 622 N N . LEU A 1 81 ? -9.094 -3.923 -2.924 1.00 90.25 81 LEU A N 1
ATOM 623 C CA . LEU A 1 81 ? -7.849 -3.477 -3.534 1.00 90.25 81 LEU A CA 1
ATOM 624 C C . LEU A 1 81 ? -6.709 -4.415 -3.131 1.00 90.25 81 LEU A C 1
ATOM 626 O O . LEU A 1 81 ? -6.421 -4.567 -1.942 1.00 90.25 81 LEU A O 1
ATOM 630 N N . ASP A 1 82 ? -6.021 -4.960 -4.129 1.00 91.44 82 ASP A N 1
ATOM 631 C CA . ASP A 1 82 ? -4.799 -5.727 -3.931 1.00 91.44 82 ASP A CA 1
ATOM 632 C C . ASP A 1 82 ? -3.621 -4.803 -3.601 1.00 91.44 82 ASP A C 1
ATOM 634 O O . ASP A 1 82 ? -3.214 -3.939 -4.383 1.00 91.44 82 ASP A O 1
ATOM 638 N N . MET A 1 83 ? -3.059 -5.010 -2.416 1.00 89.81 83 MET A N 1
ATOM 639 C CA . MET A 1 83 ? -1.923 -4.273 -1.890 1.00 89.81 83 MET A CA 1
ATOM 640 C C . MET A 1 83 ? -0.651 -5.118 -2.032 1.00 89.81 83 MET A C 1
ATOM 642 O O . MET A 1 83 ? -0.541 -6.171 -1.394 1.00 89.81 83 MET A O 1
ATOM 646 N N . PRO A 1 84 ? 0.331 -4.680 -2.839 1.00 90.88 84 PRO A N 1
ATOM 647 C CA . PRO A 1 84 ? 1.659 -5.264 -2.846 1.00 90.88 84 PRO A CA 1
ATOM 648 C C . PRO A 1 84 ? 2.362 -4.897 -1.536 1.00 90.88 84 PRO A C 1
ATOM 650 O O . PRO A 1 84 ? 2.389 -3.733 -1.135 1.00 90.88 84 PRO A O 1
ATOM 653 N N . ILE A 1 85 ? 2.937 -5.890 -0.865 1.00 87.31 85 ILE A N 1
ATOM 654 C CA . ILE A 1 85 ? 3.654 -5.719 0.398 1.00 87.31 85 ILE A CA 1
ATOM 655 C C . ILE A 1 85 ? 5.044 -6.320 0.249 1.00 87.31 85 ILE A C 1
ATOM 657 O O . ILE A 1 85 ? 5.194 -7.486 -0.122 1.00 87.31 85 ILE A O 1
ATOM 661 N N . ILE A 1 86 ? 6.059 -5.525 0.584 1.00 84.00 86 ILE A N 1
ATOM 662 C CA . ILE A 1 86 ? 7.424 -6.016 0.775 1.00 84.00 86 ILE A CA 1
ATOM 663 C C . ILE A 1 86 ? 7.678 -6.229 2.276 1.00 84.00 86 ILE A C 1
ATOM 665 O O . ILE A 1 86 ? 7.444 -5.339 3.103 1.00 84.00 86 ILE A O 1
ATOM 669 N N . VAL A 1 87 ? 8.095 -7.436 2.642 1.00 70.75 87 VAL A N 1
ATOM 670 C CA . VAL A 1 87 ? 8.378 -7.852 4.024 1.00 70.75 87 VAL A CA 1
ATOM 671 C C . VAL A 1 87 ? 9.877 -8.081 4.207 1.00 70.75 87 VAL A C 1
ATOM 673 O O . VAL A 1 87 ? 10.431 -7.713 5.244 1.00 70.75 87 VAL A O 1
ATOM 676 N N . GLU A 1 88 ? 10.533 -8.652 3.200 1.00 76.31 88 GLU A N 1
ATOM 677 C CA . GLU A 1 88 ? 11.957 -8.964 3.187 1.00 76.31 88 GLU A CA 1
ATOM 678 C C . GLU A 1 88 ? 12.768 -7.961 2.343 1.00 76.31 88 GLU A C 1
ATOM 680 O O . GLU A 1 88 ? 12.325 -6.861 2.008 1.00 76.31 88 GLU A O 1
ATOM 685 N N . SER A 1 89 ? 14.026 -8.305 2.056 1.00 80.06 89 SER A N 1
ATOM 686 C CA . SER A 1 89 ? 14.910 -7.483 1.232 1.00 80.06 89 SER A CA 1
ATOM 687 C C . SER A 1 89 ? 14.487 -7.506 -0.238 1.00 80.06 89 SER A C 1
ATOM 689 O O . SER A 1 89 ? 14.140 -8.550 -0.783 1.00 80.06 89 SER A O 1
ATOM 691 N N . THR A 1 90 ? 14.651 -6.377 -0.929 1.00 84.12 90 THR A N 1
ATOM 692 C CA . THR A 1 90 ? 14.529 -6.307 -2.391 1.00 84.12 90 THR A CA 1
ATOM 693 C C . THR A 1 90 ? 15.709 -6.960 -3.123 1.00 84.12 90 THR A C 1
ATOM 695 O O . THR A 1 90 ? 15.649 -7.114 -4.340 1.00 84.12 90 THR A O 1
ATOM 698 N N . ASP A 1 91 ? 16.789 -7.347 -2.431 1.00 85.94 91 ASP A N 1
ATOM 699 C CA . ASP A 1 91 ? 18.021 -7.849 -3.063 1.00 85.94 91 ASP A CA 1
ATOM 700 C C . ASP A 1 91 ? 17.803 -9.040 -4.012 1.00 85.94 91 ASP A C 1
ATOM 702 O O . ASP A 1 91 ? 18.339 -9.008 -5.126 1.00 85.94 91 ASP A O 1
ATOM 706 N N . PRO A 1 92 ? 17.021 -10.083 -3.655 1.00 88.56 92 PRO A N 1
ATOM 707 C CA . PRO A 1 92 ? 16.785 -11.208 -4.559 1.00 88.56 92 PRO A CA 1
ATOM 708 C C . PRO A 1 92 ? 16.041 -10.784 -5.832 1.00 88.56 92 PRO A C 1
ATOM 710 O O . PRO A 1 92 ? 16.366 -11.258 -6.921 1.00 88.56 92 PRO A O 1
ATOM 713 N N . LEU A 1 93 ? 15.096 -9.850 -5.701 1.00 88.81 93 LEU A N 1
ATOM 714 C CA . LEU A 1 93 ? 14.286 -9.311 -6.795 1.00 88.81 93 LEU A CA 1
ATOM 715 C C . LEU A 1 93 ? 15.132 -8.450 -7.741 1.00 88.81 93 LEU A C 1
ATOM 717 O O . LEU A 1 93 ? 15.113 -8.639 -8.958 1.00 88.81 93 LEU A O 1
ATOM 721 N N . VAL A 1 94 ? 15.957 -7.566 -7.175 1.00 87.75 94 VAL A N 1
ATOM 722 C CA . VAL A 1 94 ? 16.939 -6.761 -7.913 1.00 87.75 94 VAL A CA 1
ATOM 723 C C . VAL A 1 94 ? 17.907 -7.668 -8.671 1.00 87.75 94 VAL A C 1
ATOM 725 O O . VAL A 1 94 ? 18.158 -7.467 -9.859 1.00 87.75 94 VAL A O 1
ATOM 728 N N . ARG A 1 95 ? 18.428 -8.708 -8.013 1.00 87.88 95 ARG A N 1
ATOM 729 C CA . ARG A 1 95 ? 19.338 -9.668 -8.641 1.00 87.88 95 ARG A CA 1
ATOM 730 C C . ARG A 1 95 ? 18.674 -10.406 -9.803 1.00 87.88 95 ARG A C 1
ATOM 732 O O . ARG A 1 95 ? 19.288 -10.526 -10.863 1.00 87.88 95 ARG A O 1
ATOM 739 N N . ALA A 1 96 ? 17.437 -10.869 -9.633 1.00 88.50 96 ALA A N 1
ATOM 740 C CA . ALA A 1 96 ? 16.695 -11.549 -10.692 1.00 88.50 96 ALA A CA 1
ATOM 741 C C . ALA A 1 96 ? 16.483 -10.633 -11.910 1.00 88.50 96 ALA A C 1
ATOM 743 O O . ALA A 1 96 ? 16.767 -11.044 -13.036 1.00 88.50 96 ALA A O 1
ATOM 744 N N . LEU A 1 97 ? 16.115 -9.369 -11.680 1.00 86.81 97 LEU A N 1
ATOM 745 C CA . LEU A 1 97 ? 15.956 -8.358 -12.729 1.00 86.81 97 LEU A CA 1
ATOM 746 C C . LEU A 1 97 ? 17.258 -8.137 -13.526 1.00 86.81 97 LEU A C 1
ATOM 748 O O . LEU A 1 97 ? 17.243 -8.015 -14.751 1.00 86.81 97 LEU A O 1
ATOM 752 N N . VAL A 1 98 ? 18.420 -8.136 -12.864 1.00 86.69 98 VAL A N 1
ATOM 753 C CA . VAL A 1 98 ? 19.721 -8.010 -13.551 1.00 86.69 98 VAL A CA 1
ATOM 754 C C . VAL A 1 98 ? 20.098 -9.267 -14.309 1.00 86.69 98 VAL A C 1
ATOM 756 O O . VAL A 1 98 ? 20.629 -9.180 -15.416 1.00 86.69 98 VAL A O 1
ATOM 759 N N . GLU A 1 99 ? 19.915 -10.436 -13.712 1.00 89.00 99 GLU A N 1
ATOM 760 C CA . GLU A 1 99 ? 20.469 -11.674 -14.254 1.00 89.00 99 GLU A CA 1
ATOM 761 C C . GLU A 1 99 ? 19.580 -12.280 -15.343 1.00 89.00 99 GLU A C 1
ATOM 763 O O . GLU A 1 99 ? 20.107 -12.858 -16.295 1.00 89.00 99 GLU A O 1
ATOM 768 N N . ARG A 1 100 ? 18.255 -12.129 -15.233 1.00 88.94 100 ARG A N 1
ATOM 769 C CA . ARG A 1 100 ? 17.281 -12.879 -16.041 1.00 88.94 100 ARG A CA 1
ATOM 770 C C . ARG A 1 100 ? 16.565 -12.026 -17.080 1.00 88.94 100 ARG A C 1
ATOM 772 O O . ARG A 1 100 ? 16.402 -12.468 -18.212 1.00 88.94 100 ARG A O 1
ATOM 779 N N . GLU A 1 101 ? 16.230 -10.790 -16.734 1.00 88.38 101 GLU A N 1
ATOM 780 C CA . GLU A 1 101 ? 15.358 -9.965 -17.572 1.00 88.38 101 GLU A CA 1
ATOM 781 C C . GLU A 1 101 ? 16.095 -9.164 -18.640 1.00 88.38 101 GLU A C 1
ATOM 783 O O . GLU A 1 101 ? 17.272 -8.839 -18.504 1.00 88.38 101 GLU A O 1
ATOM 788 N N . CYS A 1 102 ? 15.422 -8.793 -19.726 1.00 88.31 102 CYS A N 1
ATOM 789 C CA . CYS A 1 102 ? 15.992 -7.827 -20.667 1.00 88.31 102 CYS A CA 1
ATOM 790 C C . CYS A 1 102 ? 15.994 -6.401 -20.071 1.00 88.31 102 CYS A C 1
ATOM 792 O O . CYS A 1 102 ? 15.241 -6.112 -19.142 1.00 88.31 102 CYS A O 1
ATOM 794 N N . PRO A 1 103 ? 16.840 -5.480 -20.570 1.00 86.69 103 PRO A N 1
ATOM 795 C CA . PRO A 1 103 ? 16.648 -4.059 -20.297 1.00 86.69 103 PRO A CA 1
ATOM 796 C C . PRO A 1 103 ? 15.252 -3.579 -20.713 1.00 86.69 103 PRO A C 1
ATOM 798 O O . PRO A 1 103 ? 14.671 -4.122 -21.652 1.00 86.69 103 PRO A O 1
ATOM 801 N N . GLY A 1 104 ? 14.747 -2.542 -20.050 1.00 84.25 104 GLY A N 1
ATOM 802 C CA . GLY A 1 104 ? 13.435 -1.942 -20.310 1.00 84.25 104 GLY A CA 1
ATOM 803 C C . GLY A 1 104 ? 12.291 -2.535 -19.483 1.00 84.25 104 GLY A C 1
ATOM 804 O O . GLY A 1 104 ? 11.155 -2.075 -19.609 1.00 84.25 104 GLY A O 1
ATOM 805 N N . ILE A 1 105 ? 12.584 -3.521 -18.630 1.00 89.69 105 ILE A N 1
ATOM 806 C CA . ILE A 1 105 ? 11.600 -4.174 -17.762 1.00 89.69 105 ILE A CA 1
ATOM 807 C C . ILE A 1 105 ? 11.324 -3.332 -16.510 1.00 89.69 105 ILE A C 1
ATOM 809 O O . ILE A 1 105 ? 12.229 -2.711 -15.942 1.00 89.69 105 ILE A O 1
ATOM 813 N N . LYS A 1 106 ? 10.059 -3.324 -16.084 1.00 87.88 106 LYS A N 1
ATOM 814 C CA . LYS A 1 106 ? 9.569 -2.659 -14.874 1.00 87.88 106 LYS A CA 1
ATOM 815 C C . LYS A 1 106 ? 9.058 -3.712 -13.893 1.00 87.88 106 LYS A C 1
ATOM 817 O O . LYS A 1 106 ? 8.092 -4.401 -14.182 1.00 87.88 106 LYS A O 1
ATOM 822 N N . LEU A 1 107 ? 9.696 -3.847 -12.740 1.00 89.44 107 LEU A N 1
ATOM 823 C CA . LEU A 1 107 ? 9.337 -4.839 -11.726 1.00 89.44 107 LEU A CA 1
ATOM 824 C C . LEU A 1 107 ? 8.575 -4.179 -10.577 1.00 89.44 107 LEU A C 1
ATOM 826 O O . LEU A 1 107 ? 9.121 -3.269 -9.961 1.00 89.44 107 LEU A O 1
ATOM 830 N N . LEU A 1 108 ? 7.378 -4.660 -10.235 1.00 90.88 108 LEU A N 1
ATOM 831 C CA . LEU A 1 108 ? 6.731 -4.324 -8.959 1.00 90.88 108 LEU A CA 1
ATOM 832 C C . LEU A 1 108 ? 7.207 -5.297 -7.873 1.00 90.88 108 LEU A C 1
ATOM 834 O O . LEU A 1 108 ? 6.850 -6.465 -7.890 1.00 90.88 108 LEU A O 1
ATOM 838 N N . ALA A 1 109 ? 8.028 -4.838 -6.935 1.00 90.00 109 ALA A N 1
ATOM 839 C CA . ALA A 1 109 ? 8.767 -5.706 -6.023 1.00 90.00 109 ALA A CA 1
ATOM 840 C C . ALA A 1 109 ? 8.014 -5.996 -4.715 1.00 90.00 109 ALA A C 1
ATOM 842 O O . ALA A 1 109 ? 8.178 -5.267 -3.742 1.00 90.00 109 ALA A O 1
ATOM 843 N N . TYR A 1 110 ? 7.219 -7.064 -4.671 1.00 90.31 110 TYR A N 1
ATOM 844 C CA . TYR A 1 110 ? 6.519 -7.517 -3.461 1.00 90.31 110 TYR A CA 1
ATOM 845 C C . TYR A 1 110 ? 6.808 -8.982 -3.111 1.00 90.31 110 TYR A C 1
ATOM 847 O O . TYR A 1 110 ? 7.114 -9.787 -3.986 1.00 90.31 110 TYR A O 1
ATOM 855 N N . ASP A 1 111 ? 6.626 -9.334 -1.837 1.00 88.38 111 ASP A N 1
ATOM 856 C CA . ASP A 1 111 ? 6.630 -10.727 -1.356 1.00 88.38 111 ASP A CA 1
ATOM 857 C C . ASP A 1 111 ? 5.211 -11.295 -1.259 1.00 88.38 111 ASP A C 1
ATOM 859 O O . ASP A 1 111 ? 4.987 -12.504 -1.272 1.00 88.38 111 ASP A O 1
ATOM 863 N N . SER A 1 112 ? 4.223 -10.417 -1.096 1.00 87.75 112 SER A N 1
ATOM 864 C CA . SER A 1 112 ? 2.818 -10.785 -0.983 1.00 87.75 112 SER A CA 1
ATOM 865 C C . SER A 1 112 ? 1.948 -9.740 -1.659 1.00 87.75 112 SER A C 1
ATOM 867 O O . SER A 1 112 ? 2.205 -8.542 -1.551 1.00 87.75 112 SER A O 1
ATOM 869 N N . LEU A 1 113 ? 0.911 -10.213 -2.336 1.00 91.38 113 LEU A N 1
ATOM 870 C CA . LEU A 1 113 ? -0.147 -9.397 -2.908 1.00 91.38 113 LEU A CA 1
ATOM 871 C C . LEU A 1 113 ? -1.440 -9.836 -2.227 1.00 91.38 113 LEU A C 1
ATOM 873 O O . LEU A 1 113 ? -1.844 -10.988 -2.377 1.00 91.38 113 LEU A O 1
ATOM 877 N N . LEU A 1 114 ? -2.008 -8.965 -1.397 1.00 91.56 114 LEU A N 1
ATOM 878 C CA . LEU A 1 114 ? -3.161 -9.290 -0.558 1.00 91.56 114 LEU A CA 1
ATOM 879 C C . LEU A 1 114 ? -4.239 -8.229 -0.717 1.00 91.56 114 LEU A C 1
ATOM 881 O O . LEU A 1 114 ? -3.926 -7.037 -0.693 1.00 91.56 114 LEU A O 1
ATOM 885 N N . ALA A 1 115 ? -5.499 -8.649 -0.761 1.00 92.69 115 ALA A N 1
ATOM 886 C CA . ALA A 1 115 ? -6.610 -7.723 -0.633 1.00 92.69 115 ALA A CA 1
ATOM 887 C C . ALA A 1 115 ? -6.558 -7.021 0.737 1.00 92.69 115 ALA A C 1
ATOM 889 O O . ALA A 1 115 ? -6.164 -7.612 1.751 1.00 92.69 115 ALA A O 1
ATOM 890 N N . VAL A 1 116 ? -6.995 -5.761 0.802 1.00 91.62 116 VAL A N 1
ATOM 891 C CA . VAL A 1 116 ? -7.073 -5.004 2.067 1.00 91.62 116 VAL A CA 1
ATOM 892 C C . VAL A 1 116 ? -7.879 -5.761 3.131 1.00 91.62 116 VAL A C 1
ATOM 894 O O . VAL A 1 116 ? -7.513 -5.746 4.309 1.00 91.62 116 VAL A O 1
ATOM 897 N N . GLU A 1 117 ? -8.942 -6.467 2.745 1.00 93.12 117 GLU A N 1
ATOM 898 C CA . GLU A 1 117 ? -9.716 -7.296 3.675 1.00 93.12 117 GLU A CA 1
ATOM 899 C C . GLU A 1 117 ? -8.903 -8.454 4.279 1.00 93.12 117 GLU A C 1
ATOM 901 O O . GLU A 1 117 ? -9.003 -8.706 5.486 1.00 93.12 117 GLU A O 1
ATOM 906 N N . ASP A 1 118 ? -8.037 -9.099 3.496 1.00 93.25 118 ASP A N 1
ATOM 907 C CA . ASP A 1 118 ? -7.169 -10.176 3.982 1.00 93.25 118 ASP A CA 1
ATOM 908 C C . ASP A 1 118 ? -6.112 -9.647 4.957 1.00 93.25 118 ASP A C 1
ATOM 910 O O . ASP A 1 118 ? -5.854 -10.267 5.993 1.00 93.25 118 ASP A O 1
ATOM 914 N N . ILE A 1 119 ? -5.563 -8.455 4.693 1.00 91.06 119 ILE A N 1
ATOM 915 C CA . ILE A 1 119 ? -4.636 -7.768 5.607 1.00 91.06 119 ILE A CA 1
ATOM 916 C C . ILE A 1 119 ? -5.308 -7.520 6.958 1.00 91.06 119 ILE A C 1
ATOM 918 O O . ILE A 1 119 ? -4.730 -7.788 8.016 1.00 91.06 119 ILE A O 1
ATOM 922 N N . MET A 1 120 ? -6.544 -7.024 6.944 1.00 91.88 120 MET A N 1
ATOM 923 C CA . MET A 1 120 ? -7.299 -6.783 8.169 1.00 91.88 120 MET A CA 1
ATOM 924 C C . MET A 1 120 ? -7.612 -8.077 8.914 1.00 91.88 120 MET A C 1
ATOM 926 O O . MET A 1 120 ? -7.501 -8.121 10.140 1.00 91.88 120 MET A O 1
ATOM 930 N N . SER A 1 121 ? -8.003 -9.125 8.189 1.00 92.31 121 SER A N 1
ATOM 931 C CA . SER A 1 121 ? -8.273 -10.443 8.761 1.00 92.31 121 SER A CA 1
ATOM 932 C C . SER A 1 121 ? -7.028 -10.996 9.464 1.00 92.31 121 SER A C 1
ATOM 934 O O . SER A 1 121 ? -7.097 -11.387 10.634 1.00 92.31 121 SER A O 1
ATOM 936 N N . ALA A 1 122 ? -5.865 -10.914 8.807 1.00 91.12 122 ALA A N 1
ATOM 937 C CA . ALA A 1 122 ? -4.580 -11.328 9.363 1.00 91.12 122 ALA A CA 1
ATOM 938 C C . ALA A 1 122 ? -4.212 -10.535 10.628 1.00 91.12 122 ALA A C 1
ATOM 940 O O . ALA A 1 122 ? -3.859 -11.126 11.652 1.00 91.12 122 ALA A O 1
ATOM 941 N N . TRP A 1 123 ? -4.364 -9.207 10.600 1.00 90.00 123 TRP A N 1
ATOM 942 C CA . TRP A 1 123 ? -4.136 -8.356 11.771 1.00 90.00 123 TRP A CA 1
ATOM 943 C C . TRP A 1 123 ? -5.067 -8.694 12.930 1.00 90.00 123 TRP A C 1
ATOM 945 O O . TRP A 1 123 ? -4.626 -8.780 14.078 1.00 90.00 123 TRP A O 1
ATOM 955 N N . GLY A 1 124 ? -6.352 -8.901 12.643 1.00 91.56 124 GLY A N 1
ATOM 956 C CA . GLY A 1 124 ? -7.333 -9.212 13.670 1.00 91.56 124 GLY A CA 1
ATOM 957 C C . GLY A 1 124 ? -7.070 -10.561 14.341 1.00 91.56 124 GLY A C 1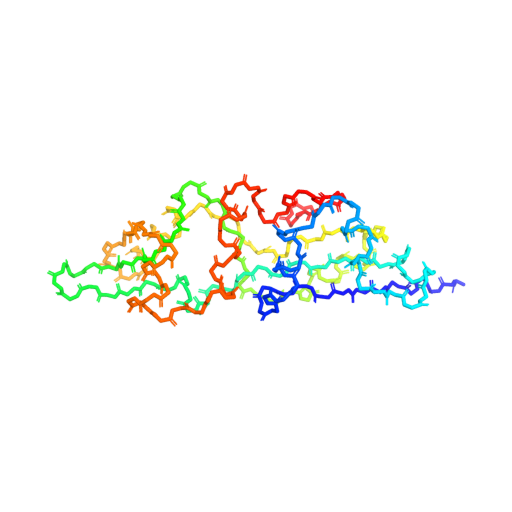
ATOM 958 O O . GLY A 1 124 ? -7.162 -10.676 15.567 1.00 91.56 124 GLY A O 1
ATOM 959 N N . ALA A 1 125 ? -6.672 -11.561 13.550 1.00 92.81 125 ALA A N 1
ATOM 960 C CA . ALA A 1 125 ? -6.256 -12.866 14.047 1.00 92.81 125 ALA A CA 1
ATOM 961 C C . ALA A 1 125 ? -4.994 -12.767 14.920 1.00 92.81 125 ALA A C 1
ATOM 963 O O . ALA A 1 125 ? -4.979 -13.295 16.032 1.00 92.81 125 ALA A O 1
ATOM 964 N N . ALA A 1 126 ? -3.966 -12.046 14.459 1.00 91.69 126 ALA A N 1
ATOM 965 C CA . ALA A 1 126 ? -2.705 -11.890 15.183 1.00 91.69 126 ALA A CA 1
ATOM 966 C C . ALA A 1 126 ? -2.863 -11.106 16.497 1.00 91.69 126 ALA A C 1
ATOM 968 O O . ALA A 1 126 ? -2.258 -11.454 17.510 1.00 91.69 126 ALA A O 1
ATOM 969 N N . ALA A 1 127 ? -3.695 -10.064 16.503 1.00 90.50 127 ALA A N 1
ATOM 970 C CA . ALA A 1 127 ? -3.898 -9.211 17.670 1.00 90.50 127 ALA A CA 1
ATOM 971 C C . ALA A 1 127 ? -4.976 -9.731 18.643 1.00 90.50 127 ALA A C 1
ATOM 973 O O . ALA A 1 127 ? -5.185 -9.139 19.706 1.00 90.50 127 ALA A O 1
ATOM 974 N N . GLY A 1 128 ? -5.696 -10.801 18.281 1.00 93.06 128 GLY A N 1
ATOM 975 C CA . GLY A 1 128 ? -6.799 -11.356 19.071 1.00 93.06 128 GLY A CA 1
ATOM 976 C C . GLY A 1 128 ? -7.994 -10.407 19.224 1.00 93.06 128 GLY A C 1
ATOM 977 O O . GLY A 1 128 ? -8.787 -10.552 20.156 1.00 93.06 128 GLY A O 1
ATOM 978 N N . LYS A 1 129 ? -8.115 -9.406 18.345 1.00 92.62 129 LYS A N 1
ATOM 979 C CA . LYS A 1 129 ? -9.162 -8.376 18.372 1.00 92.62 129 LYS A CA 1
ATOM 980 C C . LYS A 1 129 ? -9.650 -8.100 16.955 1.00 92.62 129 LYS A C 1
ATOM 982 O O . LYS A 1 129 ? -8.824 -8.045 16.055 1.00 92.62 129 LYS A O 1
ATOM 987 N N . PRO A 1 130 ? -10.950 -7.848 16.731 1.00 91.56 130 PRO A N 1
ATOM 988 C CA . PRO A 1 130 ? -11.442 -7.520 15.399 1.00 91.56 130 PRO A CA 1
ATOM 989 C C . PRO A 1 130 ? -10.747 -6.283 14.822 1.00 91.56 130 PRO A C 1
ATOM 991 O O . PRO A 1 130 ? -10.578 -5.281 15.525 1.00 91.56 130 PRO A O 1
ATOM 994 N N . ALA A 1 131 ? -10.416 -6.351 13.535 1.00 93.81 131 ALA A N 1
ATOM 995 C CA . ALA A 1 131 ? -9.932 -5.227 12.752 1.00 93.81 131 ALA A CA 1
ATOM 996 C C . ALA A 1 131 ? -10.984 -4.787 11.724 1.00 93.81 131 ALA A C 1
ATOM 998 O O . ALA A 1 131 ? -11.738 -5.612 11.204 1.00 93.81 131 ALA A O 1
ATOM 999 N N . LYS A 1 132 ? -11.061 -3.484 11.440 1.00 92.94 132 LYS A N 1
ATOM 1000 C CA . LYS A 1 132 ? -12.012 -2.903 10.485 1.00 92.94 132 LYS A CA 1
ATOM 1001 C C . LYS A 1 132 ? -11.358 -1.799 9.642 1.00 92.94 132 LYS A C 1
ATOM 1003 O O . LYS A 1 132 ? -10.637 -0.974 10.186 1.00 92.94 132 LYS A O 1
ATOM 1008 N N . LEU A 1 133 ? -11.688 -1.738 8.352 1.00 93.31 133 LEU A N 1
ATOM 1009 C CA . LEU A 1 133 ? -11.449 -0.581 7.496 1.00 93.31 133 LEU A CA 1
ATOM 1010 C C . LEU A 1 133 ? -12.548 0.452 7.733 1.00 93.31 133 LEU A C 1
ATOM 1012 O O . LEU A 1 133 ? -13.745 0.159 7.618 1.00 93.31 133 LEU A O 1
ATOM 1016 N N . VAL A 1 134 ? -12.124 1.653 8.088 1.00 93.75 134 VAL A N 1
ATOM 1017 C CA . VAL A 1 134 ? -12.947 2.851 8.153 1.00 93.75 134 VAL A CA 1
ATOM 1018 C C . VAL A 1 134 ? -12.566 3.680 6.939 1.00 93.75 134 VAL A C 1
ATOM 1020 O O . VAL A 1 134 ? -11.564 4.392 6.952 1.00 93.75 134 VAL A O 1
ATOM 1023 N N . GLU A 1 135 ? -13.347 3.523 5.874 1.00 93.12 135 GLU A N 1
ATOM 1024 C CA . GLU A 1 135 ? -13.126 4.262 4.639 1.00 93.12 135 GLU A CA 1
ATOM 1025 C C . GLU A 1 135 ? -13.419 5.750 4.861 1.00 93.12 135 GLU A C 1
ATOM 1027 O O . GLU A 1 135 ? -14.488 6.120 5.355 1.00 93.12 135 GLU A O 1
ATOM 1032 N N . VAL A 1 136 ? -12.445 6.597 4.539 1.00 93.00 136 VAL A N 1
ATOM 1033 C CA . VAL A 1 136 ? -12.507 8.055 4.717 1.00 93.00 136 VAL A CA 1
ATOM 1034 C C . VAL A 1 136 ? -12.015 8.769 3.464 1.00 93.00 136 VAL A C 1
ATOM 1036 O O . VAL A 1 136 ? -11.434 8.156 2.573 1.00 93.00 136 VAL A O 1
ATOM 1039 N N . THR A 1 137 ? -12.230 10.081 3.385 1.00 93.31 137 THR A N 1
ATOM 1040 C CA . THR A 1 137 ? -11.689 10.883 2.284 1.00 93.31 137 THR A CA 1
ATOM 1041 C C . THR A 1 137 ? -10.242 11.304 2.553 1.00 93.31 137 THR A C 1
ATOM 1043 O O . THR A 1 137 ? -9.784 11.348 3.697 1.00 93.31 137 THR A O 1
ATOM 1046 N N . THR A 1 138 ? -9.523 11.665 1.493 1.00 91.00 138 THR A N 1
ATOM 1047 C CA . THR A 1 138 ? -8.163 12.224 1.564 1.00 91.00 138 THR A CA 1
ATOM 1048 C C . THR A 1 138 ? -8.123 13.524 2.368 1.00 91.00 138 THR A C 1
ATOM 1050 O O . THR A 1 138 ? -7.204 13.743 3.145 1.00 91.00 138 THR A O 1
ATOM 1053 N N . GLU A 1 139 ? -9.166 14.350 2.291 1.00 93.88 139 GLU A N 1
ATOM 1054 C CA . GLU A 1 139 ? -9.277 15.600 3.054 1.00 93.88 139 GLU A CA 1
ATOM 1055 C C . GLU A 1 139 ? -9.389 15.327 4.561 1.00 93.88 139 GLU A C 1
ATOM 1057 O O . GLU A 1 139 ? -8.805 16.048 5.372 1.00 93.88 139 GLU A O 1
ATOM 1062 N N . PHE A 1 140 ? -10.106 14.264 4.947 1.00 94.25 140 PHE A N 1
ATOM 1063 C CA . PHE A 1 140 ? -10.185 13.824 6.340 1.00 94.25 140 PHE A CA 1
ATOM 1064 C C . PHE A 1 140 ? -8.838 13.282 6.842 1.00 94.25 140 PHE A C 1
ATOM 1066 O O . PHE A 1 140 ? -8.448 13.522 7.984 1.00 94.25 140 PHE A O 1
ATOM 1073 N N . MET A 1 141 ? -8.105 12.566 5.992 1.00 92.44 141 MET A N 1
ATOM 1074 C CA . MET A 1 141 ? -6.759 12.095 6.323 1.00 92.44 141 MET A CA 1
ATOM 1075 C C . MET A 1 141 ? -5.772 13.261 6.464 1.00 92.44 141 MET A C 1
ATOM 1077 O O . MET A 1 141 ? -4.950 13.271 7.378 1.00 92.44 141 MET A O 1
ATOM 1081 N N . HIS A 1 142 ? -5.881 14.279 5.612 1.00 92.88 142 HIS A N 1
ATOM 1082 C CA . HIS A 1 142 ? -5.008 15.442 5.674 1.00 92.88 142 HIS A CA 1
ATOM 1083 C C . HIS A 1 142 ? -5.274 16.323 6.896 1.00 92.88 142 HIS A C 1
ATOM 1085 O O . HIS A 1 142 ? -4.357 16.621 7.656 1.00 92.88 142 HIS A O 1
ATOM 1091 N N . GLY A 1 143 ? -6.524 16.745 7.103 1.00 95.00 143 GLY A N 1
ATOM 1092 C CA . GLY A 1 143 ? -6.857 17.691 8.167 1.00 95.00 143 GLY A CA 1
ATOM 1093 C C . GLY A 1 143 ? -6.799 17.038 9.554 1.00 95.00 143 GLY A C 1
ATOM 1094 O O . GLY A 1 143 ? -5.853 17.272 10.303 1.00 95.00 143 GLY A O 1
ATOM 1095 N N . PRO A 1 144 ? -7.806 16.227 9.919 1.00 92.00 144 PRO A N 1
ATOM 1096 C CA . PRO A 1 144 ? -7.854 15.524 11.200 1.00 92.00 144 PRO A CA 1
ATOM 1097 C C . PRO A 1 144 ? -6.655 14.627 11.538 1.00 92.00 144 PRO A C 1
ATOM 1099 O O 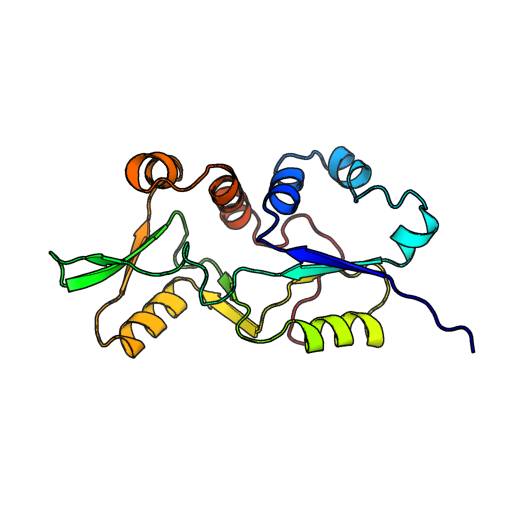. PRO A 1 144 ? -6.256 14.605 12.702 1.00 92.00 144 PRO A O 1
ATOM 1102 N N . LEU A 1 145 ? -6.100 13.874 10.577 1.00 89.12 145 LEU A N 1
ATOM 1103 C CA . LEU A 1 145 ? -5.002 12.928 10.855 1.00 89.12 145 LEU A CA 1
ATOM 1104 C C . LEU A 1 145 ? -3.607 13.507 10.569 1.00 89.12 145 LEU A C 1
ATOM 1106 O O . LEU A 1 145 ? -2.609 12.878 10.916 1.00 89.12 145 LEU A O 1
ATOM 1110 N N . GLY A 1 146 ? -3.523 14.702 9.975 1.00 90.06 146 GLY A N 1
ATOM 1111 C CA . GLY A 1 146 ? -2.259 15.394 9.715 1.00 90.06 146 GLY A CA 1
ATOM 1112 C C . GLY A 1 146 ? -1.382 14.739 8.646 1.00 90.06 146 GLY A C 1
ATOM 1113 O O . GLY A 1 146 ? -0.175 14.982 8.628 1.00 90.06 146 GLY A O 1
ATOM 1114 N N . ILE A 1 147 ? -1.945 13.890 7.781 1.00 86.75 147 ILE A N 1
ATOM 1115 C CA . ILE A 1 147 ? -1.167 13.194 6.751 1.00 86.75 147 ILE A CA 1
ATOM 1116 C C . ILE A 1 147 ? -0.863 14.180 5.601 1.00 86.75 147 ILE A C 1
ATOM 1118 O O . ILE A 1 147 ? -1.784 14.818 5.087 1.00 86.75 147 ILE A O 1
ATOM 1122 N N . PRO A 1 148 ? 0.404 14.350 5.180 1.00 88.19 148 PRO A N 1
ATOM 1123 C CA . PRO A 1 148 ? 0.753 15.281 4.105 1.00 88.19 148 PRO A CA 1
ATOM 1124 C C . PRO A 1 148 ? 0.078 14.924 2.774 1.00 88.19 148 PRO A C 1
ATOM 1126 O O . PRO A 1 148 ? -0.062 13.741 2.458 1.00 88.19 148 PRO A O 1
ATOM 1129 N N . TRP A 1 149 ? -0.302 15.932 1.981 1.00 85.62 149 TRP A N 1
ATOM 1130 C CA . TRP A 1 149 ? -0.915 15.726 0.658 1.00 85.62 149 TRP A CA 1
ATOM 1131 C C . TRP A 1 149 ? -0.029 14.908 -0.259 1.00 85.62 149 TRP A C 1
ATOM 1133 O O . TRP A 1 149 ? -0.513 14.030 -0.959 1.00 85.62 149 TRP A O 1
ATOM 1143 N N . GLU A 1 150 ? 1.280 15.107 -0.152 1.00 80.56 150 GLU A N 1
ATOM 1144 C CA . GLU A 1 150 ? 2.254 14.391 -0.949 1.00 80.56 150 GLU A CA 1
ATOM 1145 C C . GLU A 1 150 ? 2.086 12.866 -0.765 1.00 80.56 150 GLU A C 1
ATOM 1147 O O . GLU A 1 150 ? 2.133 12.107 -1.727 1.00 80.56 150 GLU A O 1
ATOM 1152 N N . VAL A 1 151 ? 1.801 12.400 0.456 1.00 80.19 151 VAL A N 1
ATOM 1153 C CA . VAL A 1 151 ? 1.539 10.975 0.733 1.00 80.19 151 VAL A CA 1
ATOM 1154 C C . VAL A 1 151 ? 0.191 10.522 0.155 1.00 80.19 151 VAL A C 1
ATOM 1156 O O . VAL A 1 151 ? 0.052 9.379 -0.280 1.00 80.19 151 VAL A O 1
ATOM 1159 N N . LEU A 1 152 ? -0.817 11.393 0.192 1.00 85.69 152 LEU A N 1
ATOM 1160 C CA . LEU A 1 152 ? -2.216 11.062 -0.091 1.00 85.69 152 LEU A CA 1
ATOM 1161 C C . LEU A 1 152 ? -2.577 11.110 -1.574 1.00 85.69 152 LEU A C 1
ATOM 1163 O O . LEU A 1 152 ? -3.435 10.342 -2.003 1.00 85.69 152 LEU A O 1
ATOM 1167 N N . ASP A 1 153 ? -1.919 11.966 -2.348 1.00 84.38 153 ASP A N 1
ATOM 1168 C CA . ASP A 1 153 ? -2.162 12.169 -3.780 1.00 84.38 153 ASP A CA 1
ATOM 1169 C C . ASP A 1 153 ? -1.930 10.891 -4.606 1.00 84.38 153 ASP A C 1
ATOM 1171 O O . ASP A 1 153 ? -2.512 10.711 -5.674 1.00 84.38 153 ASP A O 1
ATOM 1175 N N . ALA A 1 154 ? -1.131 9.960 -4.081 1.00 79.38 154 ALA A N 1
ATOM 1176 C CA . ALA A 1 154 ? -0.917 8.637 -4.654 1.00 79.38 154 ALA A CA 1
ATOM 1177 C C . ALA A 1 154 ? -2.165 7.733 -4.611 1.00 79.38 154 ALA A C 1
ATOM 1179 O O . ALA A 1 154 ? -2.360 6.895 -5.493 1.00 79.38 154 ALA A O 1
ATOM 1180 N N . LEU A 1 155 ? -2.998 7.861 -3.572 1.00 83.12 155 LEU A N 1
ATOM 1181 C CA . LEU A 1 155 ? -4.068 6.900 -3.287 1.00 83.12 155 LEU A CA 1
ATOM 1182 C C . LEU A 1 155 ? -5.176 6.897 -4.352 1.00 83.12 155 LEU A C 1
ATOM 1184 O O . LEU A 1 155 ? -5.541 5.805 -4.784 1.00 83.12 155 LEU A O 1
ATOM 1188 N N . PRO A 1 156 ? -5.705 8.049 -4.821 1.00 84.31 156 PRO A N 1
ATOM 1189 C CA . PRO A 1 156 ? -6.714 8.061 -5.880 1.00 84.31 156 PRO A CA 1
ATOM 1190 C C . PRO A 1 156 ? -6.248 7.357 -7.157 1.00 84.31 156 PRO A C 1
ATOM 1192 O O . PRO A 1 156 ? -6.996 6.554 -7.706 1.00 84.31 156 PRO A O 1
ATOM 1195 N N . TYR A 1 157 ? -5.001 7.592 -7.578 1.00 83.62 157 TYR A N 1
ATOM 1196 C CA . TYR A 1 157 ? -4.434 6.944 -8.761 1.00 83.62 157 TYR A CA 1
ATOM 1197 C C . TYR A 1 157 ? -4.350 5.425 -8.586 1.00 83.62 157 TYR A C 1
ATOM 1199 O O . TYR A 1 157 ? -4.778 4.676 -9.458 1.00 83.62 157 TYR A O 1
ATOM 1207 N N . ILE A 1 158 ? -3.844 4.959 -7.439 1.00 85.44 158 ILE A N 1
ATOM 1208 C CA . ILE A 1 158 ? -3.735 3.523 -7.140 1.00 85.44 158 ILE A CA 1
ATOM 1209 C C . ILE A 1 158 ? -5.117 2.857 -7.134 1.00 85.44 158 ILE A C 1
ATOM 1211 O O . ILE A 1 158 ? -5.252 1.736 -7.615 1.00 85.44 158 ILE A O 1
ATOM 1215 N N . ILE A 1 159 ? -6.144 3.532 -6.614 1.00 85.69 159 ILE A N 1
ATOM 1216 C CA . ILE A 1 159 ? -7.517 3.010 -6.601 1.00 85.69 159 ILE A CA 1
ATOM 1217 C C . ILE A 1 159 ? -8.071 2.863 -8.020 1.00 85.69 159 ILE A C 1
ATOM 1219 O O . ILE A 1 159 ? -8.763 1.889 -8.302 1.00 85.69 159 ILE A O 1
ATOM 1223 N N . GLU A 1 160 ? -7.805 3.833 -8.892 1.00 84.69 160 GLU A N 1
ATOM 1224 C CA . GLU A 1 160 ? -8.380 3.865 -10.238 1.00 84.69 160 GLU A CA 1
ATOM 1225 C C . GLU A 1 160 ? -7.618 2.974 -11.227 1.00 84.69 160 GLU A C 1
ATOM 1227 O O . GLU A 1 160 ? -8.231 2.254 -12.014 1.00 84.69 160 GLU A O 1
ATOM 1232 N N . PHE A 1 161 ? -6.287 2.987 -11.165 1.00 84.81 161 PHE A N 1
ATOM 1233 C CA . PHE A 1 161 ? -5.422 2.386 -12.182 1.00 84.81 161 PHE A CA 1
ATOM 1234 C C . PHE A 1 161 ? -4.522 1.262 -11.648 1.00 84.81 161 PHE A C 1
ATOM 1236 O O . PHE A 1 161 ? -3.865 0.573 -12.431 1.00 84.81 161 PHE A O 1
ATOM 1243 N N . GLY A 1 162 ? -4.478 1.052 -10.331 1.00 83.75 162 GLY A N 1
ATOM 1244 C CA . GLY A 1 162 ? -3.545 0.129 -9.689 1.00 83.75 162 GLY A CA 1
ATOM 1245 C C . GLY A 1 162 ? -2.108 0.664 -9.630 1.00 83.75 162 GLY A C 1
ATOM 1246 O O . GLY A 1 162 ? -1.758 1.686 -10.216 1.00 83.75 162 GLY A O 1
ATOM 1247 N N . TYR A 1 163 ? -1.234 -0.063 -8.928 1.00 84.31 163 TYR A N 1
ATOM 1248 C CA . TYR A 1 163 ? 0.162 0.343 -8.684 1.00 84.31 163 TYR A CA 1
ATOM 1249 C C . TYR A 1 163 ? 1.008 0.529 -9.948 1.00 84.31 163 TYR A C 1
ATOM 1251 O O . TYR A 1 163 ? 1.964 1.300 -9.938 1.00 84.31 163 TYR A O 1
ATOM 1259 N N . MET A 1 164 ? 0.674 -0.198 -11.013 1.00 86.44 164 MET A N 1
ATOM 1260 C CA . MET A 1 164 ? 1.432 -0.222 -12.267 1.00 86.44 164 MET A CA 1
ATOM 1261 C C . MET A 1 164 ? 0.598 0.260 -13.459 1.00 86.44 164 MET A C 1
ATOM 1263 O O . MET A 1 164 ? 0.965 0.007 -14.605 1.00 86.44 164 MET A O 1
ATOM 1267 N N . GLY A 1 165 ? -0.533 0.926 -13.201 1.00 84.12 165 GLY A N 1
ATOM 1268 C CA . GLY A 1 165 ? -1.397 1.457 -14.249 1.00 84.12 165 GLY A CA 1
ATOM 1269 C C . GLY A 1 165 ? -0.635 2.389 -15.189 1.00 84.12 165 GLY A C 1
ATOM 1270 O O . GLY A 1 165 ? 0.188 3.186 -14.738 1.00 84.12 165 GLY A O 1
ATOM 1271 N N . GLY A 1 166 ? -0.885 2.262 -16.493 1.00 82.31 166 GLY A N 1
ATOM 1272 C CA . GLY A 1 166 ? -0.242 3.082 -17.527 1.00 82.31 166 GLY A CA 1
ATOM 1273 C C . GLY A 1 166 ? 1.212 2.712 -17.849 1.00 82.31 166 GLY A C 1
ATOM 1274 O O . GLY A 1 166 ? 1.866 3.431 -18.598 1.00 82.31 166 GLY A O 1
ATOM 1275 N N . LEU A 1 167 ? 1.746 1.616 -17.296 1.00 83.50 167 LEU A N 1
ATOM 1276 C CA . LEU A 1 167 ? 3.114 1.176 -17.563 1.00 83.50 167 LEU A CA 1
ATOM 1277 C C . LEU A 1 167 ? 3.158 -0.073 -18.447 1.00 83.50 167 LEU A C 1
ATOM 1279 O O . LEU A 1 167 ? 2.557 -1.096 -18.132 1.00 83.50 167 LEU A O 1
ATOM 1283 N N . ASP A 1 168 ? 3.984 -0.020 -19.490 1.00 85.06 168 ASP A N 1
ATOM 1284 C CA . ASP A 1 168 ? 4.322 -1.188 -20.309 1.00 85.06 168 ASP A CA 1
ATOM 1285 C C . ASP A 1 168 ? 5.509 -1.978 -19.753 1.00 85.06 168 ASP A C 1
ATOM 1287 O O . ASP A 1 168 ? 6.361 -1.440 -19.029 1.00 85.06 168 ASP A O 1
ATOM 1291 N N . ASN A 1 169 ? 5.629 -3.232 -20.205 1.00 88.06 169 ASN A N 1
ATOM 1292 C CA . ASN A 1 169 ? 6.724 -4.154 -19.876 1.00 88.06 169 ASN A CA 1
ATOM 1293 C C . ASN A 1 169 ? 6.864 -4.390 -18.365 1.00 88.06 169 ASN A C 1
ATOM 1295 O O . ASN A 1 169 ? 7.974 -4.415 -17.821 1.00 88.06 169 ASN A O 1
ATOM 1299 N N . VAL A 1 170 ? 5.718 -4.515 -17.694 1.00 89.00 170 VAL A N 1
ATOM 1300 C CA . VAL A 1 170 ? 5.638 -4.785 -16.263 1.00 89.00 170 VAL A CA 1
ATOM 1301 C C . VAL A 1 170 ? 5.733 -6.283 -16.011 1.00 89.00 170 VAL A C 1
ATOM 1303 O O . VAL A 1 170 ? 5.044 -7.071 -16.655 1.00 89.00 170 VAL A O 1
ATOM 1306 N N . VAL A 1 171 ? 6.576 -6.656 -15.056 1.00 91.31 171 VAL A N 1
ATOM 1307 C CA . VAL A 1 171 ? 6.686 -8.019 -14.536 1.00 91.31 171 VAL A CA 1
ATOM 1308 C C . VAL A 1 171 ? 6.412 -8.025 -13.038 1.00 91.31 171 VAL A C 1
ATOM 1310 O O . VAL A 1 171 ? 6.649 -7.031 -12.337 1.00 91.31 171 VAL A O 1
ATOM 1313 N N . TYR A 1 172 ? 5.923 -9.161 -12.553 1.00 90.56 172 TYR A N 1
ATOM 1314 C CA . TYR A 1 172 ? 5.540 -9.362 -11.163 1.00 90.56 172 TYR A CA 1
ATOM 1315 C C . TYR A 1 172 ? 6.303 -10.552 -10.560 1.00 90.56 172 TYR A C 1
ATOM 1317 O O . TYR A 1 172 ? 6.672 -11.472 -11.289 1.00 90.56 172 TYR A O 1
ATOM 1325 N N . PRO A 1 173 ? 6.538 -10.564 -9.238 1.00 86.62 173 PRO A N 1
ATOM 1326 C CA . PRO A 1 173 ? 7.075 -11.709 -8.517 1.00 86.62 173 PRO A CA 1
ATOM 1327 C C . PRO A 1 173 ? 6.094 -12.885 -8.556 1.00 86.62 173 PRO A C 1
ATOM 1329 O O . PRO A 1 173 ? 5.229 -13.039 -7.699 1.00 86.62 173 PRO A O 1
ATOM 1332 N N . SER A 1 174 ? 6.198 -13.708 -9.587 1.00 67.69 174 SER A N 1
ATOM 1333 C CA . SER A 1 174 ? 5.449 -14.965 -9.710 1.00 67.69 174 SER A CA 1
ATOM 1334 C C . SER A 1 174 ? 6.084 -15.932 -10.718 1.00 67.69 174 SER A C 1
ATOM 1336 O O . SER A 1 174 ? 5.490 -16.968 -11.011 1.00 67.69 174 SER A O 1
ATOM 1338 N N . ASP A 1 175 ? 7.299 -15.609 -11.182 1.00 44.88 175 ASP A N 1
ATOM 1339 C CA . ASP A 1 175 ? 8.076 -16.301 -12.220 1.00 44.88 175 ASP A CA 1
ATOM 1340 C C . ASP A 1 175 ? 9.470 -16.738 -11.717 1.00 44.88 175 ASP A C 1
ATOM 1342 O O . ASP A 1 175 ? 10.158 -15.943 -11.028 1.00 44.88 175 ASP A O 1
#

Organism: NCBI:txid1220188

pLDDT: mean 76.9, std 20.26, range [29.92, 95.0]

Sequence (175 aa):
MSTKHKVIEVVGATDIKGLLFRAGADEEALEREAPPFEQPALSQKASFIYVPPNATNPLFLPTLNAATGRYEFILRLSKDLDMPIIVESTDPLVRALVERECPGIKLLAYDSLLAVEDIMSAWGAAAGKPAKLVEVTTEFMHGPLGIPWEVLDALPYIIEFGYMGGLDNVVYPSD

Secondary structure (DSSP, 8-state):
------EEEEEETT-HHHHHTTTT--HHHHHH-S---SSHHHHTTEEEEEE--BTT-GGGPPEEETTTTEEEEEES--TT-EEEEB-S-SHHHHHHHHHTSPTT-EEE--SEEEEHHHHHHHHHHHHTS-EEEEE--HHHHHTTT---HHHHTHHHHHHHH-TTTT-SSEE-S--

Foldseek 3Di:
DDDLDAAEDEAELVPLVSLVQPLPDDPVSVVVPPPPPVDPVRLQRYEYEYEFDEPPPPLQFFDQDPVVRETENEEQADQQQWGFYAHDDCVVVVVCCVPPHGHPAYEHRGPDTDGNVVVQVVVCVVVVHHYDYDNDDLVCCCPVVVDDVSSSVNRVCCRVQNPQRPDPNYDYPPD